Protein AF-A0A7Y0BFQ1-F1 (afdb_monomer_lite)

pLDDT: mean 76.19, std 15.73, range [40.81, 93.69]

Sequence (95 aa):
MLVAEYKIEPSKLALDAPLADLGIDSLGMAELLFNVEDEFGITLPPEPVELPTVGDVVRFIDALILASKTRPDAPEPGVAGPSAGDTGLLKPDPS

Foldseek 3Di:
DCCVPLVFDPVQQDQARFVVNRVCDPVNVVVVVVVLCVVLVFDDDPDDDDQGGSNSVVVVSVVRSVVVVPDDDPDDPPDDDDDDDDDDDDDDDDD

Radius of gyration: 24.23 Å; chains: 1; bounding box: 82×36×43 Å

Secondary structure (DSSP, 8-state):
-HHHHS---GGG--TT-BTGGGT--HHHHHHHHHHHHHHHT-PPPSS-----BHHHHHHHHHHHHHHHTTS--PPPS------------------

Structure (mmCIF, N/CA/C/O backbone):
data_AF-A0A7Y0BFQ1-F1
#
_entry.id   AF-A0A7Y0BFQ1-F1
#
loop_
_atom_site.group_PDB
_atom_site.id
_atom_site.type_symbol
_atom_site.label_atom_id
_atom_site.label_alt_id
_atom_site.label_comp_id
_atom_site.label_asym_id
_atom_site.label_entity_id
_atom_site.label_seq_id
_atom_site.pdbx_PDB_ins_code
_atom_site.Cartn_x
_atom_site.Cartn_y
_atom_site.Cartn_z
_atom_site.occupancy
_atom_site.B_iso_or_equiv
_atom_site.auth_seq_id
_atom_site.auth_comp_id
_atom_site.auth_asym_id
_atom_site.auth_atom_id
_atom_site.pdbx_PDB_model_num
ATOM 1 N N . MET A 1 1 ? -4.276 0.076 9.430 1.00 61.69 1 MET A N 1
ATOM 2 C CA . MET A 1 1 ? -3.673 0.851 8.322 1.00 61.69 1 MET A CA 1
ATOM 3 C C . MET A 1 1 ? -4.688 1.712 7.562 1.00 61.69 1 MET A C 1
ATOM 5 O O . MET A 1 1 ? -5.055 2.734 8.121 1.00 61.69 1 MET A O 1
ATOM 9 N N . LEU A 1 2 ? -5.173 1.351 6.357 1.00 70.75 2 LEU A N 1
ATOM 10 C CA . LEU A 1 2 ? -5.662 2.340 5.366 1.00 70.75 2 LEU A CA 1
ATOM 11 C C . LEU A 1 2 ? -6.700 3.372 5.868 1.00 70.75 2 LEU A C 1
ATOM 13 O O . LEU A 1 2 ? -6.510 4.567 5.671 1.00 70.75 2 LEU A O 1
ATOM 17 N N . VAL A 1 3 ? -7.766 2.933 6.546 1.00 71.06 3 VAL A N 1
ATOM 18 C CA . VAL A 1 3 ? -8.830 3.825 7.065 1.00 71.06 3 VAL A CA 1
ATOM 19 C C . VAL A 1 3 ? -8.323 4.790 8.150 1.00 71.06 3 VAL A C 1
ATOM 21 O O . VAL A 1 3 ? -8.808 5.915 8.244 1.00 71.06 3 VAL A O 1
ATOM 24 N N . ALA A 1 4 ? -7.357 4.362 8.968 1.00 68.50 4 ALA A N 1
ATOM 25 C CA . ALA A 1 4 ? -6.832 5.153 10.081 1.00 68.50 4 ALA A CA 1
ATOM 26 C C . ALA A 1 4 ? -5.798 6.190 9.613 1.00 68.50 4 ALA A C 1
ATOM 28 O O . ALA A 1 4 ? -5.922 7.365 9.951 1.00 68.50 4 ALA A O 1
ATOM 29 N N . GLU A 1 5 ? -4.840 5.762 8.786 1.00 71.56 5 GLU A N 1
ATOM 30 C CA . GLU A 1 5 ? -3.725 6.604 8.331 1.00 71.56 5 GLU A CA 1
ATOM 31 C C . GLU A 1 5 ? -4.166 7.615 7.263 1.00 71.56 5 GLU A C 1
ATOM 33 O O . GLU A 1 5 ? -3.946 8.817 7.396 1.00 71.56 5 GLU A O 1
ATOM 38 N N . TYR A 1 6 ? -4.878 7.149 6.231 1.00 74.56 6 TYR A N 1
ATOM 39 C CA . TYR A 1 6 ? -5.239 7.966 5.064 1.00 74.56 6 TYR A CA 1
ATOM 40 C C . TYR A 1 6 ? -6.628 8.611 5.180 1.00 74.56 6 TYR A C 1
ATOM 42 O O . TYR A 1 6 ? -7.083 9.279 4.256 1.00 74.56 6 TYR A O 1
ATOM 50 N N . LYS A 1 7 ? -7.327 8.421 6.312 1.00 76.88 7 LYS A N 1
ATOM 51 C CA . LYS A 1 7 ? -8.691 8.936 6.576 1.00 76.88 7 LYS A CA 1
ATOM 52 C C . LYS A 1 7 ? -9.724 8.543 5.506 1.00 76.88 7 LYS A C 1
ATOM 54 O O . LYS A 1 7 ? -10.713 9.245 5.295 1.00 76.88 7 LYS A O 1
ATOM 59 N N . ILE A 1 8 ? -9.498 7.411 4.841 1.00 81.69 8 ILE A N 1
ATOM 60 C CA . ILE A 1 8 ? -10.374 6.874 3.798 1.00 81.69 8 ILE A CA 1
ATOM 61 C C . ILE A 1 8 ? -11.651 6.334 4.442 1.00 81.69 8 ILE A C 1
ATOM 63 O O . ILE A 1 8 ? -11.597 5.542 5.382 1.00 81.69 8 ILE A O 1
ATOM 67 N N . GLU A 1 9 ? -12.814 6.720 3.916 1.00 81.19 9 GLU A N 1
ATOM 68 C CA . GLU A 1 9 ? -14.086 6.154 4.367 1.00 81.19 9 GLU A CA 1
ATOM 69 C C . GLU A 1 9 ? -14.153 4.656 4.015 1.00 81.19 9 GLU A C 1
ATOM 71 O O . GLU A 1 9 ? -13.960 4.305 2.848 1.00 81.19 9 GLU A O 1
ATOM 76 N N . PRO A 1 10 ? -14.487 3.755 4.960 1.00 79.25 10 PRO A N 1
ATOM 77 C CA . PRO A 1 10 ? -14.499 2.312 4.699 1.00 79.25 10 PRO A CA 1
ATOM 78 C C . PRO A 1 10 ? -15.473 1.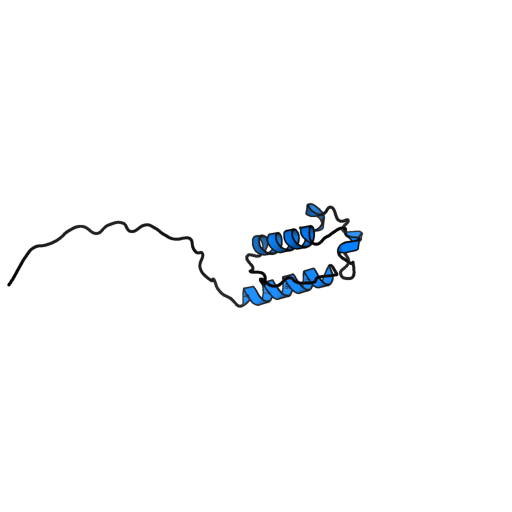923 3.576 1.00 79.25 10 PRO A C 1
ATOM 80 O O . PRO A 1 10 ? -15.215 0.978 2.841 1.00 79.25 10 PRO A O 1
ATOM 83 N N . SER A 1 11 ? -16.547 2.694 3.381 1.00 82.62 11 SER A N 1
ATOM 84 C CA . SER A 1 11 ? -17.517 2.520 2.292 1.00 82.62 11 SER A CA 1
ATOM 85 C C . SER A 1 11 ? -16.949 2.769 0.886 1.00 82.62 11 SER A C 1
ATOM 87 O O . SER A 1 11 ? -17.584 2.379 -0.089 1.00 82.62 11 SER A O 1
ATOM 89 N N . LYS A 1 12 ? -15.792 3.436 0.767 1.00 81.75 12 LYS A N 1
ATOM 90 C CA . LYS A 1 12 ? -15.076 3.673 -0.501 1.00 81.75 12 LYS A CA 1
ATOM 91 C C . LYS A 1 12 ? -13.977 2.639 -0.761 1.00 81.75 12 LYS A C 1
ATOM 93 O O . LYS A 1 12 ? -13.440 2.589 -1.862 1.00 81.75 12 LYS A O 1
ATOM 98 N N . LEU A 1 13 ? -13.639 1.815 0.232 1.00 83.69 13 LEU A N 1
ATOM 99 C CA . LEU A 1 13 ? -12.559 0.838 0.150 1.00 83.69 13 LEU A CA 1
ATOM 100 C C . LEU A 1 13 ? -13.041 -0.458 -0.530 1.00 83.69 13 LEU A C 1
ATOM 102 O O . LEU A 1 13 ? -13.225 -1.489 0.114 1.00 83.69 13 LEU A O 1
ATOM 106 N N . ALA A 1 14 ? -13.266 -0.385 -1.841 1.00 89.50 14 ALA A N 1
ATOM 107 C CA . ALA A 1 14 ? -13.579 -1.529 -2.696 1.00 89.50 14 ALA A CA 1
ATOM 108 C C . ALA A 1 14 ? -12.318 -2.029 -3.424 1.00 89.50 14 ALA A C 1
ATOM 110 O O . ALA A 1 14 ? -11.395 -1.255 -3.656 1.00 89.50 14 ALA A O 1
ATOM 111 N N . LEU A 1 15 ? -12.253 -3.316 -3.789 1.00 90.62 15 LEU A N 1
ATOM 112 C CA . LEU A 1 15 ? -11.059 -3.901 -4.430 1.00 90.62 15 LEU A CA 1
ATOM 113 C C . LEU A 1 15 ? -10.786 -3.323 -5.829 1.00 90.62 15 LEU A C 1
ATOM 115 O O . LEU A 1 15 ? -9.642 -3.277 -6.262 1.00 90.62 15 LEU A O 1
ATOM 119 N N . ASP A 1 16 ? -11.826 -2.875 -6.522 1.00 92.12 16 ASP A N 1
ATOM 120 C CA . ASP A 1 16 ? -11.779 -2.196 -7.815 1.00 92.12 16 ASP A CA 1
ATOM 121 C C . ASP A 1 16 ? -11.557 -0.677 -7.703 1.00 92.12 16 ASP A C 1
ATOM 123 O O . ASP A 1 16 ? -11.361 -0.021 -8.725 1.00 92.12 16 ASP A O 1
ATOM 127 N N . ALA A 1 17 ? -11.550 -0.110 -6.489 1.00 92.00 17 ALA A N 1
ATOM 128 C CA . ALA A 1 17 ? -11.338 1.320 -6.287 1.00 92.00 17 ALA A CA 1
ATOM 129 C C . ALA A 1 17 ? -9.909 1.729 -6.703 1.00 92.00 17 ALA A C 1
ATOM 131 O O . ALA A 1 17 ? -8.937 1.166 -6.176 1.00 92.00 17 ALA A O 1
ATOM 132 N N . PRO A 1 18 ? -9.750 2.721 -7.602 1.00 92.19 18 PRO A N 1
ATOM 133 C CA . PRO A 1 18 ? -8.451 3.297 -7.918 1.00 92.19 18 PRO A CA 1
ATOM 134 C C . PRO A 1 18 ? -7.862 4.013 -6.703 1.00 92.19 18 PRO A C 1
ATOM 136 O O . PRO A 1 18 ? -8.553 4.760 -6.012 1.00 92.19 18 PRO A O 1
ATOM 139 N N . LEU A 1 19 ? -6.565 3.848 -6.459 1.00 89.44 19 LEU A N 1
ATOM 140 C CA . LEU A 1 19 ? -5.903 4.489 -5.318 1.00 89.44 19 LEU A CA 1
ATOM 141 C C . LEU A 1 19 ? -5.871 6.019 -5.432 1.00 89.44 19 LEU A C 1
ATOM 143 O O . LEU A 1 19 ? -6.020 6.713 -4.427 1.00 89.44 19 LEU A O 1
ATOM 147 N N . ALA A 1 20 ? -5.786 6.538 -6.660 1.00 89.31 20 ALA A N 1
ATOM 148 C CA . ALA A 1 20 ? -5.897 7.967 -6.943 1.00 89.31 20 ALA A CA 1
ATOM 149 C C .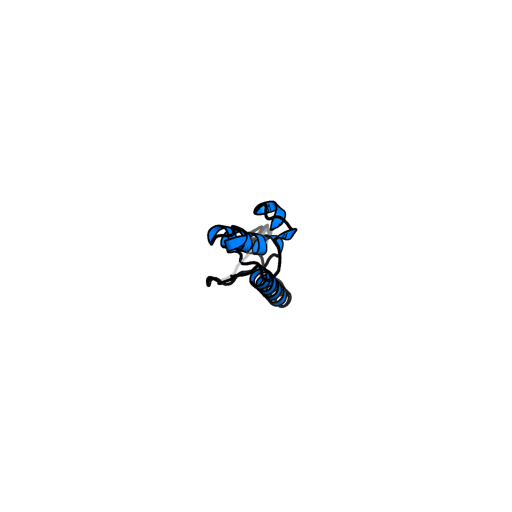 ALA A 1 20 ? -7.258 8.551 -6.506 1.00 89.31 20 ALA A C 1
ATOM 151 O O . ALA A 1 20 ? -7.301 9.637 -5.933 1.00 89.31 20 ALA A O 1
ATOM 152 N N . ASP A 1 21 ? -8.360 7.807 -6.680 1.00 90.50 21 ASP A N 1
ATOM 153 C CA . ASP A 1 21 ? -9.703 8.231 -6.244 1.00 90.50 21 ASP A CA 1
ATOM 154 C C . ASP A 1 21 ? -9.853 8.214 -4.710 1.00 90.50 21 ASP A C 1
ATOM 156 O O . ASP A 1 21 ? -10.726 8.884 -4.149 1.00 90.50 21 ASP A O 1
ATOM 160 N N . LEU A 1 22 ? -8.982 7.472 -4.018 1.00 88.44 22 LEU A N 1
ATOM 161 C CA . LEU A 1 22 ? -8.863 7.460 -2.558 1.00 88.44 22 LEU A CA 1
ATOM 162 C C . LEU A 1 22 ? -7.885 8.523 -2.025 1.00 88.44 22 LEU A C 1
ATOM 164 O O . LEU A 1 22 ? -7.729 8.635 -0.810 1.00 88.44 22 LEU A O 1
ATOM 168 N N . GLY A 1 23 ? -7.242 9.305 -2.902 1.00 87.06 23 GLY A N 1
ATOM 169 C CA . GLY A 1 23 ? -6.228 10.295 -2.528 1.00 87.06 23 GLY A CA 1
ATOM 170 C C . GLY A 1 23 ? -4.881 9.691 -2.118 1.00 87.06 23 GLY A C 1
ATOM 171 O O . GLY A 1 23 ? -4.126 10.331 -1.391 1.00 87.06 23 GLY A O 1
ATOM 172 N N . ILE A 1 24 ? -4.581 8.458 -2.543 1.00 88.56 24 ILE A N 1
ATOM 173 C CA . ILE A 1 24 ? -3.275 7.822 -2.336 1.00 88.56 24 ILE A CA 1
ATOM 174 C C . ILE A 1 24 ? -2.398 8.114 -3.560 1.00 88.56 24 ILE A C 1
ATOM 176 O O . ILE A 1 24 ? -2.485 7.444 -4.590 1.00 88.56 24 ILE A O 1
ATOM 180 N N . ASP A 1 25 ? -1.544 9.127 -3.422 1.00 87.25 25 ASP A N 1
ATOM 181 C CA . ASP A 1 25 ? -0.481 9.462 -4.373 1.00 87.25 25 ASP A CA 1
ATOM 182 C C . ASP A 1 25 ? 0.752 8.545 -4.214 1.00 87.25 25 ASP A C 1
ATOM 184 O O . ASP A 1 25 ? 0.825 7.704 -3.317 1.00 87.25 25 ASP A O 1
ATOM 188 N N . SER A 1 26 ? 1.781 8.742 -5.047 1.00 85.81 26 SER A N 1
ATOM 189 C CA . SER A 1 26 ? 3.033 7.965 -5.005 1.00 85.81 26 SER A CA 1
ATOM 190 C C . SER A 1 26 ? 3.774 8.015 -3.660 1.00 85.81 26 SER A C 1
ATOM 192 O O . SER A 1 26 ? 4.410 7.031 -3.287 1.00 85.81 26 SER A O 1
ATOM 194 N N . LEU A 1 27 ? 3.670 9.120 -2.910 1.00 86.50 27 LEU A N 1
ATOM 195 C CA . LEU A 1 27 ? 4.212 9.213 -1.549 1.00 86.50 27 LEU A CA 1
ATOM 196 C C . LEU A 1 27 ? 3.422 8.329 -0.572 1.00 86.50 27 LEU A C 1
ATOM 198 O O . LEU A 1 27 ? 4.023 7.520 0.127 1.00 86.50 27 LEU A O 1
ATOM 202 N N . GLY A 1 28 ? 2.088 8.413 -0.599 1.00 87.06 28 GLY A N 1
ATOM 203 C CA . GLY A 1 28 ? 1.227 7.568 0.231 1.00 87.06 28 GLY A CA 1
ATOM 204 C C . GLY A 1 28 ? 1.360 6.081 -0.112 1.00 87.06 28 GLY A C 1
ATOM 205 O O . GLY A 1 28 ? 1.294 5.233 0.770 1.00 87.06 28 GLY A O 1
ATOM 206 N N . MET A 1 29 ? 1.633 5.741 -1.375 1.00 86.81 29 MET A N 1
ATOM 207 C CA . MET A 1 29 ? 2.008 4.378 -1.759 1.00 86.81 29 MET A CA 1
ATOM 208 C C . MET A 1 29 ? 3.315 3.937 -1.087 1.00 86.81 29 MET A C 1
ATOM 210 O O . MET A 1 29 ? 3.367 2.846 -0.527 1.00 86.81 29 MET A O 1
ATOM 214 N N . ALA A 1 30 ? 4.359 4.771 -1.099 1.00 86.75 30 ALA A N 1
ATOM 215 C CA 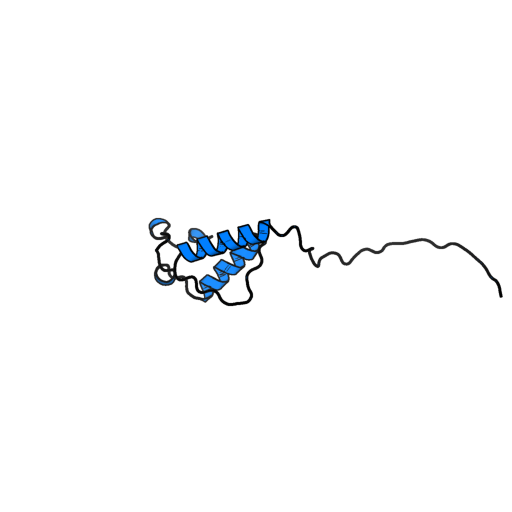. ALA A 1 30 ? 5.622 4.442 -0.437 1.00 86.75 30 ALA A CA 1
ATOM 216 C C . ALA A 1 30 ? 5.441 4.254 1.082 1.00 86.75 30 ALA A C 1
ATOM 218 O O . ALA A 1 30 ? 5.922 3.271 1.636 1.00 86.75 30 ALA A O 1
ATOM 219 N N . GLU A 1 31 ? 4.688 5.133 1.749 1.00 87.69 31 GLU A N 1
ATOM 220 C CA . GLU A 1 31 ? 4.374 5.020 3.183 1.00 87.69 31 GLU A CA 1
ATOM 221 C C . GLU A 1 31 ? 3.543 3.765 3.510 1.00 87.69 31 GLU A C 1
ATOM 223 O O . GLU A 1 31 ? 3.815 3.066 4.487 1.00 87.69 31 GLU A O 1
ATOM 228 N N . LEU A 1 32 ? 2.549 3.434 2.680 1.00 87.38 32 LEU A N 1
ATOM 229 C CA . LEU A 1 32 ? 1.756 2.203 2.779 1.00 87.38 32 LEU A CA 1
ATOM 230 C C . LEU A 1 32 ? 2.638 0.954 2.665 1.00 87.38 32 LEU A C 1
ATOM 232 O O . LEU A 1 32 ? 2.456 0.007 3.428 1.00 87.38 32 LEU A O 1
ATOM 236 N N . LEU A 1 33 ? 3.597 0.972 1.744 1.00 87.00 33 LEU A N 1
ATOM 237 C CA . LEU A 1 33 ? 4.546 -0.110 1.519 1.00 87.00 33 LEU A CA 1
ATOM 238 C C . LEU A 1 33 ? 5.541 -0.270 2.682 1.00 87.00 33 LEU A C 1
ATOM 240 O O . LEU A 1 33 ? 5.671 -1.379 3.195 1.00 87.00 33 LEU A O 1
ATOM 244 N N . PHE A 1 34 ? 6.156 0.808 3.177 1.00 86.00 34 PHE A N 1
ATOM 245 C CA . PHE A 1 34 ? 7.059 0.740 4.340 1.00 86.00 34 PHE A CA 1
ATOM 246 C C . PHE A 1 34 ? 6.357 0.240 5.608 1.00 86.00 34 PHE A C 1
ATOM 248 O O . PHE A 1 34 ? 6.885 -0.611 6.318 1.00 86.00 34 PHE A O 1
ATOM 255 N N . ASN A 1 35 ? 5.137 0.714 5.873 1.00 87.56 35 ASN A N 1
ATOM 256 C CA . ASN A 1 35 ? 4.351 0.246 7.016 1.00 87.56 35 ASN A CA 1
ATOM 257 C C . ASN A 1 35 ? 3.976 -1.246 6.901 1.00 87.56 35 ASN A C 1
ATOM 259 O O . ASN A 1 35 ? 3.815 -1.916 7.915 1.00 87.56 35 ASN A O 1
ATOM 263 N N . VAL A 1 36 ? 3.846 -1.782 5.681 1.00 86.75 36 VAL A N 1
ATOM 264 C CA . VAL A 1 36 ? 3.652 -3.222 5.448 1.00 86.75 36 VAL A CA 1
ATOM 265 C C . VAL A 1 36 ? 4.934 -4.019 5.724 1.00 86.75 36 VAL A C 1
ATOM 267 O O . VAL A 1 36 ? 4.838 -5.125 6.254 1.00 86.75 36 VAL A O 1
ATOM 270 N N . GLU A 1 37 ? 6.119 -3.495 5.397 1.00 87.56 37 GLU A N 1
ATOM 271 C CA . GLU A 1 37 ? 7.389 -4.145 5.764 1.00 87.56 37 GLU A CA 1
ATOM 272 C C . GLU A 1 37 ? 7.542 -4.263 7.282 1.00 87.56 37 GLU A C 1
ATOM 274 O O . GLU A 1 37 ? 7.856 -5.347 7.770 1.00 87.56 37 GLU A O 1
ATOM 279 N N . ASP A 1 38 ? 7.258 -3.182 8.016 1.00 87.31 38 ASP A N 1
ATOM 280 C CA . ASP A 1 38 ? 7.372 -3.118 9.480 1.00 87.31 38 ASP A CA 1
ATOM 281 C C . ASP A 1 38 ? 6.328 -4.006 10.191 1.00 87.31 38 ASP A C 1
ATOM 283 O O . ASP A 1 38 ? 6.687 -4.857 11.003 1.00 87.31 38 ASP A O 1
ATOM 287 N N . GLU A 1 39 ? 5.043 -3.897 9.823 1.00 86.19 39 GLU A N 1
ATOM 288 C CA . GLU A 1 39 ? 3.939 -4.657 10.445 1.00 86.19 39 GLU A CA 1
ATOM 289 C C . GLU A 1 39 ? 4.035 -6.174 10.182 1.00 86.19 39 GLU A C 1
ATOM 291 O O . GLU A 1 39 ? 3.702 -6.982 11.052 1.00 86.19 39 GLU A O 1
ATOM 296 N N . PHE A 1 40 ? 4.481 -6.593 8.990 1.00 84.50 40 PHE A N 1
ATOM 297 C CA . PHE A 1 40 ? 4.528 -8.014 8.612 1.00 84.50 40 PHE A CA 1
ATOM 298 C C . PHE A 1 40 ? 5.932 -8.638 8.649 1.00 84.50 40 PHE A C 1
ATOM 300 O O . PHE A 1 40 ? 6.047 -9.851 8.450 1.00 84.50 40 PHE A O 1
ATOM 307 N N . GLY A 1 41 ? 6.989 -7.857 8.889 1.00 85.38 41 GLY A N 1
ATOM 308 C CA . GLY A 1 41 ? 8.380 -8.327 8.879 1.00 85.38 41 GLY A CA 1
ATOM 309 C C . GLY A 1 41 ? 8.837 -8.854 7.513 1.00 85.38 41 GLY A C 1
ATOM 310 O O . GLY A 1 41 ? 9.611 -9.810 7.441 1.00 85.38 41 GLY A O 1
ATOM 311 N N . ILE A 1 42 ? 8.311 -8.290 6.422 1.00 86.00 42 ILE A N 1
ATOM 312 C CA . ILE A 1 42 ? 8.578 -8.739 5.045 1.00 86.00 42 ILE A CA 1
ATOM 313 C C . ILE A 1 42 ? 9.538 -7.791 4.323 1.00 86.00 42 ILE A C 1
ATOM 315 O O . ILE A 1 42 ? 9.632 -6.620 4.659 1.00 86.00 42 ILE A O 1
ATOM 319 N N . THR A 1 43 ? 10.243 -8.299 3.309 1.00 85.00 43 THR A N 1
ATOM 320 C CA . THR A 1 43 ? 11.131 -7.489 2.455 1.00 85.00 43 THR A CA 1
ATOM 321 C C . THR A 1 43 ? 10.461 -7.194 1.120 1.00 85.00 43 THR A C 1
ATOM 323 O O . THR A 1 43 ? 10.101 -8.134 0.399 1.00 85.00 43 THR A O 1
ATOM 326 N N . LEU A 1 44 ? 10.347 -5.920 0.757 1.00 85.81 44 LEU A N 1
ATOM 327 C CA . LEU A 1 44 ? 9.872 -5.482 -0.551 1.00 85.81 44 LEU A CA 1
ATOM 328 C C . LEU A 1 44 ? 10.929 -5.642 -1.655 1.00 85.81 44 LEU A C 1
ATOM 330 O O . LEU A 1 44 ? 12.135 -5.663 -1.388 1.00 85.81 44 LEU A O 1
ATOM 334 N N . PRO A 1 45 ? 10.498 -5.760 -2.925 1.00 83.75 45 PRO A N 1
ATOM 335 C CA . PRO A 1 45 ? 11.409 -5.662 -4.055 1.00 83.75 45 PRO A CA 1
ATOM 336 C C . PRO A 1 45 ? 12.008 -4.243 -4.148 1.00 83.75 45 PRO A C 1
ATOM 338 O O . PRO A 1 45 ? 11.311 -3.266 -3.882 1.00 83.75 45 PRO A O 1
ATOM 341 N N . PRO A 1 46 ? 13.271 -4.100 -4.591 1.00 79.00 46 PRO A N 1
ATOM 342 C CA . PRO A 1 46 ? 13.895 -2.793 -4.820 1.00 79.00 46 PRO A CA 1
ATOM 343 C C . PRO A 1 46 ? 13.388 -2.097 -6.097 1.00 79.00 46 PRO A C 1
ATOM 345 O O . PRO A 1 46 ? 13.730 -0.944 -6.352 1.00 79.00 46 PRO A O 1
ATOM 348 N N . GLU A 1 47 ? 12.623 -2.806 -6.931 1.00 83.38 47 GLU A N 1
ATOM 349 C CA . GLU A 1 47 ? 12.004 -2.270 -8.141 1.00 83.38 47 GLU A CA 1
ATOM 350 C C . GLU A 1 47 ? 10.649 -1.625 -7.803 1.00 83.38 47 GLU A C 1
ATOM 352 O O . GLU A 1 47 ? 9.869 -2.212 -7.047 1.00 83.38 47 GLU A O 1
ATOM 357 N N . PRO A 1 48 ? 10.333 -0.438 -8.356 1.00 80.31 48 PRO A N 1
ATOM 358 C CA . PRO A 1 48 ? 9.049 0.210 -8.122 1.00 80.31 48 PRO A CA 1
ATOM 359 C C . PRO A 1 48 ? 7.906 -0.632 -8.700 1.00 80.31 48 PRO A C 1
ATOM 361 O O . PRO A 1 48 ? 7.975 -1.098 -9.837 1.00 80.31 48 PRO A O 1
ATOM 364 N N . VAL A 1 49 ? 6.836 -0.788 -7.921 1.00 85.19 49 VAL A N 1
ATOM 365 C CA . VAL A 1 49 ? 5.640 -1.545 -8.309 1.00 85.19 49 VAL A CA 1
ATOM 366 C C . VAL A 1 49 ? 4.472 -0.610 -8.607 1.00 85.19 49 VAL A C 1
ATOM 368 O O . VAL A 1 49 ? 4.159 0.284 -7.822 1.00 85.19 49 VAL A O 1
ATOM 371 N N . GLU A 1 50 ? 3.806 -0.823 -9.740 1.00 87.06 50 GLU A N 1
ATOM 372 C CA . GLU A 1 50 ? 2.575 -0.109 -10.082 1.00 87.06 50 GLU A CA 1
ATOM 373 C C . GLU A 1 50 ? 1.364 -0.876 -9.541 1.00 87.06 50 GLU A C 1
ATOM 375 O O . GLU A 1 50 ? 1.062 -1.987 -9.979 1.00 87.06 50 GLU A O 1
ATOM 380 N N . LEU A 1 51 ? 0.671 -0.275 -8.574 1.00 90.81 51 LEU A N 1
ATOM 381 C CA . LEU A 1 51 ? -0.502 -0.840 -7.907 1.00 90.81 51 LEU A CA 1
ATOM 382 C C . LEU A 1 51 ? -1.666 0.152 -8.077 1.00 90.81 51 LEU A C 1
ATOM 384 O O . LEU A 1 51 ? -1.839 1.029 -7.235 1.00 90.81 51 LEU A O 1
ATOM 388 N N . PRO A 1 52 ? -2.426 0.102 -9.189 1.00 90.75 52 PRO A N 1
ATOM 389 C CA . PRO A 1 52 ? -3.420 1.132 -9.499 1.00 90.75 52 PRO A CA 1
ATOM 390 C C . PRO A 1 52 ? -4.690 1.038 -8.640 1.00 90.75 52 PRO A C 1
ATOM 392 O O . PRO A 1 52 ? -5.365 2.051 -8.453 1.00 90.75 52 PRO A O 1
ATOM 395 N N . THR A 1 53 ? -5.020 -0.147 -8.112 1.00 93.69 53 THR A N 1
ATOM 396 C CA . THR A 1 53 ? -6.231 -0.392 -7.309 1.00 93.69 53 THR A CA 1
ATOM 397 C C . THR A 1 53 ? -5.926 -0.937 -5.914 1.00 93.69 53 THR A C 1
ATOM 399 O O . THR A 1 53 ? -4.861 -1.507 -5.661 1.00 93.69 53 THR A O 1
ATOM 402 N N . VAL A 1 54 ? -6.900 -0.833 -5.004 1.00 91.19 54 VAL A N 1
ATOM 403 C CA . VAL A 1 54 ? -6.850 -1.485 -3.679 1.00 91.19 54 VAL A CA 1
ATOM 404 C C . VAL A 1 54 ? -6.649 -2.999 -3.807 1.00 91.19 54 VAL A C 1
ATOM 406 O O . VAL A 1 54 ? -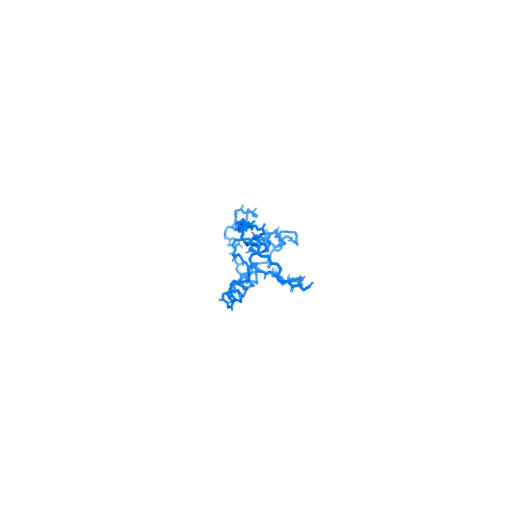5.904 -3.591 -3.029 1.00 91.19 54 VAL A O 1
ATOM 409 N N . GLY A 1 55 ? -7.285 -3.639 -4.789 1.00 92.44 55 GLY A N 1
ATOM 410 C CA . GLY A 1 55 ? -7.164 -5.074 -5.034 1.00 92.44 55 GLY A CA 1
ATOM 411 C C . GLY A 1 55 ? -5.757 -5.492 -5.450 1.00 92.44 55 GLY A C 1
ATOM 412 O O . GLY A 1 55 ? -5.297 -6.557 -5.037 1.00 92.44 55 GLY A O 1
ATOM 413 N N . ASP A 1 56 ? -5.045 -4.651 -6.200 1.00 92.69 56 ASP A N 1
ATOM 414 C CA . ASP A 1 56 ? -3.645 -4.900 -6.552 1.00 92.69 56 ASP A CA 1
ATOM 415 C C . ASP A 1 56 ? -2.733 -4.802 -5.329 1.00 92.69 56 ASP A C 1
ATOM 417 O O . ASP A 1 56 ? -1.905 -5.689 -5.128 1.00 92.69 56 ASP A O 1
ATOM 421 N N . VAL A 1 57 ? -2.948 -3.808 -4.458 1.00 89.94 57 VAL A N 1
ATOM 422 C CA . VAL A 1 57 ? -2.244 -3.695 -3.167 1.00 89.94 57 VAL A CA 1
ATOM 423 C C . VAL A 1 57 ? -2.463 -4.938 -2.310 1.00 89.94 57 VAL A C 1
ATOM 425 O O . VAL A 1 57 ? -1.493 -5.548 -1.869 1.00 89.94 57 VAL A O 1
ATOM 428 N N . VAL A 1 58 ? -3.716 -5.358 -2.102 1.00 90.50 58 VAL A N 1
ATOM 429 C CA . VAL A 1 58 ? -4.035 -6.547 -1.288 1.00 90.50 58 VAL A CA 1
ATOM 430 C C . VAL A 1 58 ? -3.344 -7.792 -1.849 1.00 90.50 58 VAL A C 1
ATOM 432 O O . VAL A 1 58 ? -2.658 -8.500 -1.114 1.00 90.50 58 VAL A O 1
ATOM 435 N N . ARG A 1 59 ? -3.445 -8.025 -3.164 1.00 91.81 59 ARG A N 1
ATOM 436 C CA . ARG A 1 59 ? -2.805 -9.171 -3.832 1.00 91.81 59 ARG A CA 1
ATOM 437 C C . ARG A 1 59 ? -1.280 -9.136 -3.752 1.00 91.81 59 ARG A C 1
ATOM 439 O O . ARG A 1 59 ? -0.658 -10.194 -3.670 1.00 91.81 59 ARG A O 1
ATOM 446 N N . PHE A 1 60 ? -0.680 -7.950 -3.805 1.00 90.56 60 PHE A N 1
ATOM 447 C CA . PHE A 1 60 ? 0.763 -7.770 -3.680 1.00 90.56 60 PHE A CA 1
ATOM 448 C C . PHE A 1 60 ? 1.242 -8.103 -2.262 1.00 90.56 60 PHE A C 1
ATOM 450 O O . PHE A 1 60 ? 2.163 -8.904 -2.105 1.00 90.56 60 PHE A O 1
ATOM 457 N N . ILE A 1 61 ? 0.558 -7.590 -1.234 1.00 88.38 61 ILE A N 1
ATOM 458 C CA . ILE A 1 61 ? 0.838 -7.901 0.176 1.00 88.38 61 ILE A CA 1
ATOM 459 C C . ILE A 1 61 ? 0.687 -9.409 0.441 1.00 88.38 61 ILE A C 1
ATOM 461 O O . ILE A 1 61 ? 1.604 -10.029 0.979 1.00 88.38 61 ILE A O 1
ATOM 465 N N . ASP A 1 62 ? -0.410 -10.030 -0.006 1.00 89.81 62 ASP A N 1
ATOM 466 C CA . ASP A 1 62 ? -0.635 -11.478 0.133 1.00 89.81 62 ASP A CA 1
ATOM 467 C C . ASP A 1 62 ? 0.495 -12.304 -0.508 1.00 89.81 62 ASP A C 1
ATOM 469 O O . ASP A 1 62 ? 0.973 -13.281 0.080 1.00 89.81 62 ASP A O 1
ATOM 473 N N . ALA A 1 63 ? 0.965 -11.904 -1.695 1.00 88.25 63 ALA A N 1
ATOM 474 C CA . ALA A 1 63 ? 2.067 -12.572 -2.385 1.00 88.25 63 ALA A CA 1
ATOM 475 C C . ALA A 1 63 ? 3.396 -12.456 -1.616 1.00 88.25 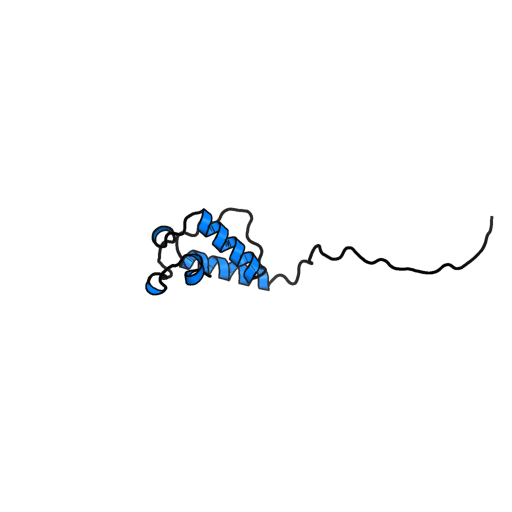63 ALA A C 1
ATOM 477 O O . ALA A 1 63 ? 4.134 -13.440 -1.522 1.00 88.25 63 ALA A O 1
ATOM 478 N N . LEU A 1 64 ? 3.688 -11.294 -1.025 1.00 86.75 64 LEU A N 1
ATOM 479 C CA . LEU A 1 64 ? 4.893 -11.064 -0.221 1.00 86.75 64 LEU A CA 1
ATOM 480 C C . LEU A 1 64 ? 4.861 -11.821 1.111 1.00 86.75 64 LEU A C 1
ATOM 482 O O . LEU A 1 64 ? 5.876 -12.395 1.510 1.00 86.75 64 LEU A O 1
ATOM 486 N N . ILE A 1 65 ? 3.703 -11.882 1.777 1.00 86.19 65 ILE A N 1
ATOM 487 C CA . ILE A 1 65 ? 3.505 -12.674 3.001 1.00 86.19 65 ILE A CA 1
ATOM 488 C C . ILE A 1 65 ? 3.676 -14.166 2.691 1.00 86.19 65 ILE A C 1
ATOM 490 O O . ILE A 1 65 ? 4.331 -14.884 3.450 1.00 86.19 65 ILE A O 1
ATOM 494 N N . LEU A 1 66 ? 3.138 -14.646 1.565 1.00 85.81 66 LEU A N 1
ATOM 495 C CA . LEU A 1 66 ? 3.300 -16.035 1.130 1.00 85.81 66 LEU A CA 1
ATOM 496 C C . LEU A 1 66 ? 4.764 -16.368 0.796 1.00 85.81 66 LEU A C 1
ATOM 498 O O . LEU A 1 66 ? 5.259 -17.408 1.230 1.00 85.81 66 LEU A O 1
ATOM 502 N N . ALA A 1 67 ? 5.464 -15.486 0.077 1.00 81.62 67 ALA A N 1
ATOM 503 C CA . ALA A 1 67 ? 6.881 -15.642 -0.264 1.00 81.62 67 ALA A CA 1
ATOM 504 C C . ALA A 1 67 ? 7.818 -15.516 0.953 1.00 81.62 67 ALA A C 1
ATOM 506 O O . ALA A 1 67 ? 8.900 -16.103 0.980 1.00 81.62 67 ALA A O 1
ATOM 507 N N . SER A 1 68 ? 7.415 -14.759 1.973 1.00 75.69 68 SER A N 1
ATOM 508 C CA . SER A 1 68 ? 8.168 -14.632 3.225 1.00 75.69 68 SER A CA 1
ATOM 509 C C . SER A 1 68 ? 7.937 -15.834 4.144 1.00 75.69 68 SER A C 1
ATOM 511 O O . SER A 1 68 ? 8.895 -16.342 4.715 1.00 75.69 68 SER A O 1
ATOM 513 N N . LYS A 1 69 ? 6.726 -16.412 4.180 1.00 65.12 69 LYS A N 1
ATOM 514 C CA . LYS A 1 69 ? 6.438 -17.676 4.896 1.00 65.12 69 LYS A CA 1
ATOM 515 C C . LYS A 1 69 ? 7.242 -18.891 4.418 1.00 65.12 69 LYS A C 1
ATOM 517 O O . LYS A 1 69 ? 7.296 -19.887 5.135 1.00 65.12 69 LYS A O 1
ATOM 522 N N . THR A 1 70 ? 7.857 -18.837 3.237 1.00 54.94 70 THR A N 1
ATOM 523 C CA . THR A 1 70 ? 8.769 -19.876 2.726 1.00 54.94 70 THR A CA 1
ATOM 524 C C . THR A 1 70 ? 10.253 -19.593 2.982 1.00 54.94 70 THR A C 1
ATOM 526 O O . THR A 1 70 ? 11.087 -20.425 2.624 1.00 54.94 70 THR A O 1
ATOM 529 N N . ARG A 1 71 ? 10.605 -18.485 3.649 1.00 49.38 71 ARG A N 1
ATOM 530 C CA . ARG A 1 71 ? 11.958 -18.211 4.157 1.00 49.38 71 ARG A CA 1
ATOM 531 C C . ARG A 1 71 ? 11.961 -18.262 5.693 1.00 49.38 71 ARG A C 1
ATOM 533 O O . ARG A 1 71 ? 11.443 -17.336 6.308 1.00 49.38 71 ARG A O 1
ATOM 540 N N . PRO A 1 72 ? 12.538 -19.299 6.330 1.00 46.97 72 PRO A N 1
ATOM 541 C CA . PRO A 1 72 ? 12.884 -19.199 7.744 1.00 46.97 72 PRO A CA 1
ATOM 542 C C . PRO A 1 72 ? 14.011 -18.169 7.905 1.00 46.97 72 PRO A C 1
ATOM 544 O O . PRO A 1 72 ? 14.918 -18.142 7.072 1.00 46.97 72 PRO A O 1
ATOM 547 N N . ASP A 1 73 ? 13.925 -17.346 8.951 1.00 47.78 73 ASP A N 1
ATOM 548 C CA . ASP A 1 73 ? 14.927 -16.408 9.473 1.00 47.78 73 ASP A CA 1
ATOM 549 C C . ASP A 1 73 ? 16.224 -16.239 8.658 1.00 47.78 73 ASP A C 1
ATOM 551 O O . ASP A 1 73 ? 17.169 -17.029 8.763 1.00 47.78 73 ASP A O 1
ATOM 555 N N . ALA A 1 74 ? 16.325 -15.121 7.933 1.00 46.03 74 ALA A N 1
ATOM 556 C CA . ALA A 1 74 ? 17.627 -14.503 7.709 1.00 46.03 74 ALA A CA 1
ATOM 557 C C . ALA A 1 74 ? 17.973 -13.696 8.978 1.00 46.03 74 ALA A C 1
ATOM 559 O O . ALA A 1 74 ? 17.145 -12.894 9.408 1.00 46.03 74 ALA A O 1
ATOM 560 N N . PRO A 1 75 ? 19.141 -13.914 9.609 1.00 45.12 75 PRO A N 1
ATOM 561 C CA . PRO A 1 75 ? 19.395 -13.429 10.960 1.00 45.12 75 PRO A CA 1
ATOM 562 C C . PRO A 1 75 ? 19.541 -11.908 11.020 1.00 45.12 75 PRO A C 1
ATOM 564 O O . PRO A 1 75 ? 20.155 -11.292 10.145 1.00 45.12 75 PRO A O 1
ATOM 567 N N . GLU A 1 76 ? 19.051 -11.325 12.112 1.00 40.81 76 GLU A N 1
ATOM 568 C CA . GLU A 1 76 ? 19.259 -9.920 12.450 1.00 40.81 76 GLU A CA 1
ATOM 569 C C . GLU A 1 76 ? 20.767 -9.584 12.471 1.00 40.81 76 GLU A C 1
ATOM 571 O O . GLU A 1 76 ? 21.542 -10.273 13.149 1.00 40.81 76 GLU A O 1
ATOM 576 N N . PRO A 1 77 ? 21.228 -8.509 11.803 1.00 46.91 77 PRO A N 1
ATOM 577 C CA . PRO A 1 77 ? 22.605 -8.031 11.921 1.00 46.91 77 PRO A CA 1
ATOM 578 C C . PRO A 1 77 ? 22.790 -7.279 13.257 1.00 46.91 77 PRO A C 1
ATOM 580 O O . PRO A 1 77 ? 23.039 -6.075 13.279 1.00 46.91 77 PRO A O 1
ATOM 583 N N . GLY A 1 78 ? 22.622 -7.991 14.379 1.00 57.31 78 GLY A N 1
ATOM 584 C CA . GLY A 1 78 ? 22.301 -7.394 15.684 1.00 57.31 7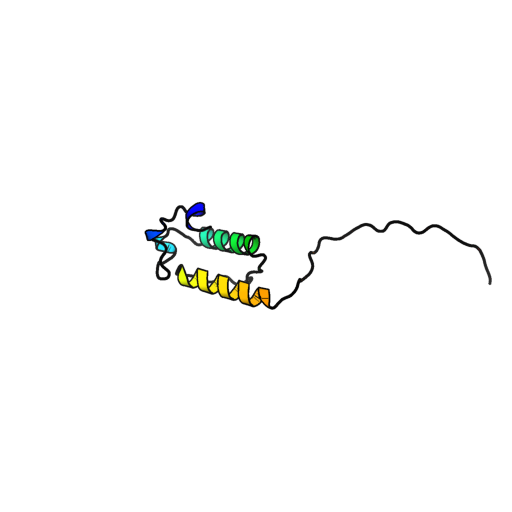8 GLY A CA 1
ATOM 585 C C . GLY A 1 78 ? 22.937 -8.033 16.925 1.00 57.31 78 GLY A C 1
ATOM 586 O O . GLY A 1 78 ? 22.516 -7.723 18.034 1.00 57.31 78 GLY A O 1
ATOM 587 N N . VAL A 1 79 ? 23.958 -8.890 16.796 1.00 50.50 79 VAL A N 1
ATOM 588 C CA . VAL A 1 79 ? 24.686 -9.446 17.959 1.00 50.50 79 VAL A CA 1
ATOM 589 C C . VAL A 1 79 ? 26.206 -9.387 17.752 1.00 50.50 79 VAL A C 1
ATOM 591 O O . VAL A 1 79 ? 26.867 -10.334 17.334 1.00 50.50 79 VAL A O 1
ATOM 594 N N . ALA A 1 80 ? 26.767 -8.217 18.070 1.00 55.50 80 ALA A N 1
ATOM 595 C CA . ALA A 1 80 ? 28.204 -7.979 18.195 1.00 55.50 80 ALA A CA 1
ATOM 596 C C . ALA A 1 80 ? 28.566 -7.716 19.669 1.00 55.50 80 ALA A C 1
ATOM 598 O O . ALA A 1 80 ? 28.744 -6.578 20.098 1.00 55.50 80 ALA A O 1
ATOM 599 N N . GLY A 1 81 ? 28.664 -8.798 20.445 1.00 49.22 81 GLY A N 1
ATOM 600 C CA . GLY A 1 81 ? 29.095 -8.803 21.846 1.00 49.22 81 GLY A CA 1
ATOM 601 C C . GLY A 1 81 ? 28.283 -9.784 22.706 1.00 49.22 81 GLY A C 1
ATOM 602 O O . GLY A 1 81 ? 27.140 -10.071 22.357 1.00 49.22 81 GLY A O 1
ATOM 603 N N . PRO A 1 82 ? 28.828 -10.291 23.829 1.00 55.78 82 PRO A N 1
ATOM 604 C CA . PRO A 1 82 ? 30.160 -10.044 24.388 1.00 55.78 82 PRO A CA 1
ATOM 605 C C . PRO A 1 82 ? 31.144 -11.203 24.125 1.00 55.78 82 PRO A C 1
ATOM 607 O O . PRO A 1 82 ? 30.742 -12.357 24.019 1.00 55.78 82 PRO A O 1
ATOM 610 N N . SER A 1 83 ? 32.451 -10.921 24.131 1.00 56.03 83 SER A N 1
ATOM 611 C CA . SER A 1 83 ? 33.472 -11.955 24.369 1.00 56.03 83 SER A CA 1
ATOM 612 C C . SER A 1 83 ? 34.125 -11.687 25.720 1.00 56.03 83 SER A C 1
ATOM 614 O O . SER A 1 83 ? 34.872 -10.721 25.878 1.00 56.03 83 SER A O 1
ATOM 616 N N . ALA A 1 84 ? 33.773 -12.501 26.713 1.00 57.97 84 ALA A N 1
ATOM 617 C CA . ALA A 1 84 ? 34.214 -12.352 28.091 1.00 57.97 84 ALA A CA 1
ATOM 618 C C . ALA A 1 84 ? 34.989 -13.596 28.544 1.00 57.97 84 ALA A C 1
ATOM 620 O O . ALA A 1 84 ? 34.382 -14.615 28.847 1.00 57.97 84 ALA A O 1
ATOM 621 N N . GLY A 1 85 ? 36.314 -13.445 28.643 1.00 49.97 85 GLY A N 1
ATOM 622 C CA . GLY A 1 85 ? 37.200 -14.224 29.513 1.00 49.97 85 GLY A CA 1
ATOM 623 C C . GLY A 1 85 ? 37.501 -15.682 29.139 1.00 49.97 85 GLY A C 1
ATOM 624 O O . GLY A 1 85 ? 36.618 -16.526 29.137 1.00 49.97 85 GLY A O 1
ATOM 625 N N . ASP A 1 86 ? 38.795 -15.999 29.034 1.00 57.41 86 ASP A N 1
ATOM 626 C CA . ASP A 1 86 ? 39.344 -17.093 29.844 1.00 57.41 86 ASP A CA 1
ATOM 627 C C . ASP A 1 86 ? 40.789 -16.787 30.290 1.00 57.41 86 ASP A C 1
ATOM 629 O O . ASP A 1 86 ? 41.721 -16.664 29.499 1.00 57.41 86 ASP A O 1
ATOM 633 N N . THR A 1 87 ? 40.889 -16.510 31.587 1.00 55.50 87 THR A N 1
ATOM 634 C CA . THR A 1 87 ? 41.842 -17.016 32.588 1.00 55.50 87 THR A CA 1
ATOM 635 C C . THR A 1 87 ? 43.156 -17.675 32.126 1.00 55.50 87 THR A C 1
ATOM 637 O O . THR A 1 87 ? 43.182 -18.620 31.350 1.00 55.50 87 THR A O 1
ATOM 640 N N . GLY A 1 88 ? 44.285 -17.236 32.700 1.00 57.09 88 GLY A N 1
ATOM 641 C CA . GLY A 1 88 ? 45.617 -17.733 32.331 1.00 57.09 88 GLY A CA 1
ATOM 642 C C . GLY A 1 88 ? 46.109 -18.984 33.080 1.00 57.09 88 GLY A C 1
ATOM 643 O O . GLY A 1 88 ? 46.002 -19.056 34.303 1.00 57.09 88 GLY A O 1
ATOM 644 N N . LEU A 1 89 ? 46.746 -19.897 32.329 1.00 61.88 89 LEU A N 1
ATOM 645 C CA . LEU A 1 89 ? 47.651 -21.005 32.719 1.00 61.88 89 LEU A CA 1
ATOM 646 C C . LEU A 1 89 ? 48.315 -21.525 31.405 1.00 61.88 89 LEU A C 1
ATOM 648 O O . LEU A 1 89 ? 47.652 -21.505 30.377 1.00 61.88 89 LEU A O 1
ATOM 652 N N . LEU A 1 90 ? 49.573 -21.980 31.290 1.00 56.00 90 LEU A N 1
ATOM 653 C CA . LEU A 1 90 ? 50.712 -22.118 32.216 1.00 56.00 90 LEU A CA 1
ATOM 654 C C . LEU A 1 90 ? 52.058 -21.931 31.439 1.00 56.00 90 LEU A C 1
ATOM 656 O O . LEU A 1 90 ? 52.067 -21.629 30.252 1.00 56.00 90 LEU A O 1
ATOM 660 N N . LYS A 1 91 ? 53.202 -22.095 32.120 1.00 59.88 91 LYS A N 1
ATOM 661 C CA . LYS A 1 91 ? 54.585 -22.226 31.582 1.00 59.88 91 LYS A CA 1
ATOM 662 C C . LYS A 1 91 ? 54.899 -23.673 31.098 1.00 59.88 91 LYS A C 1
ATOM 664 O O . LYS A 1 91 ? 54.119 -24.547 31.481 1.00 59.88 91 LYS A O 1
ATOM 669 N N . PRO A 1 92 ? 56.097 -24.009 30.538 1.00 59.19 92 PRO A N 1
ATOM 670 C CA . PRO A 1 92 ? 57.116 -23.253 29.760 1.00 59.19 92 PRO A CA 1
ATOM 671 C C . PRO A 1 92 ? 57.573 -23.991 28.450 1.00 59.19 92 PRO A C 1
ATOM 673 O O . PRO A 1 92 ? 56.956 -24.976 28.065 1.00 59.19 92 PRO A O 1
ATOM 676 N N . ASP A 1 93 ? 58.642 -23.482 27.802 1.00 43.94 93 ASP A N 1
ATOM 677 C CA . ASP A 1 93 ? 59.745 -24.105 26.999 1.00 43.94 93 ASP A CA 1
ATOM 678 C C . ASP A 1 93 ? 59.711 -25.610 26.592 1.00 43.94 93 ASP A C 1
ATOM 680 O O . ASP A 1 93 ? 59.240 -26.425 27.388 1.00 43.94 93 ASP A O 1
ATOM 684 N N . PRO A 1 94 ? 60.327 -26.045 25.446 1.00 59.75 94 PRO A N 1
ATOM 685 C CA . PRO A 1 94 ? 61.666 -25.578 25.006 1.00 59.75 94 PRO A CA 1
ATOM 686 C C . PRO A 1 94 ? 62.028 -25.561 23.492 1.00 59.75 94 PRO A C 1
ATOM 688 O O . PRO A 1 94 ? 61.512 -26.347 22.695 1.00 59.75 94 PRO A O 1
ATOM 691 N N . SER A 1 95 ? 63.056 -24.773 23.133 1.00 51.22 95 SER A N 1
ATOM 692 C CA . SER A 1 95 ? 64.141 -25.107 22.168 1.00 51.22 95 SER A CA 1
ATOM 693 C C . SER A 1 95 ? 65.268 -24.072 22.222 1.00 51.22 95 SER A C 1
ATOM 695 O O . SER A 1 95 ? 64.954 -22.876 22.047 1.00 51.22 95 SER A O 1
#